Protein AF-A0A951PML4-F1 (afdb_monomer_lite)

Structure (mmCIF, N/CA/C/O backbone):
data_AF-A0A951PML4-F1
#
_entry.id   AF-A0A951PML4-F1
#
loop_
_atom_site.group_PDB
_atom_site.id
_atom_site.type_symbol
_atom_site.label_atom_id
_atom_site.label_alt_id
_atom_site.label_comp_id
_atom_site.label_asym_id
_atom_site.label_entity_id
_atom_site.label_seq_id
_atom_site.pdbx_PDB_ins_code
_atom_site.Cartn_x
_atom_site.Cartn_y
_atom_site.Cartn_z
_atom_site.occupancy
_atom_site.B_iso_or_equiv
_atom_site.auth_seq_id
_atom_site.auth_comp_id
_atom_site.auth_asym_id
_atom_site.auth_atom_id
_atom_site.pdbx_PDB_model_num
ATOM 1 N N . MET A 1 1 ? -19.606 -9.548 0.799 1.00 67.12 1 MET A N 1
ATOM 2 C CA . MET A 1 1 ? -18.397 -9.563 -0.048 1.00 67.12 1 MET A CA 1
ATOM 3 C C . MET A 1 1 ? -17.964 -8.119 -0.194 1.00 67.12 1 MET A C 1
ATOM 5 O O . MET A 1 1 ? -18.826 -7.298 -0.478 1.00 67.12 1 MET A O 1
ATOM 9 N N . ILE A 1 2 ? -16.714 -7.794 0.123 1.00 87.19 2 ILE A N 1
ATOM 10 C CA . ILE A 1 2 ? -16.204 -6.424 -0.006 1.00 87.19 2 ILE A CA 1
ATOM 11 C C . ILE A 1 2 ? -15.830 -6.217 -1.471 1.00 87.19 2 ILE A C 1
ATOM 13 O O . ILE A 1 2 ? -15.133 -7.053 -2.043 1.00 87.19 2 ILE A O 1
ATOM 17 N N . ASP A 1 3 ? -16.328 -5.149 -2.086 1.00 92.94 3 ASP A N 1
ATOM 18 C CA . ASP A 1 3 ? -15.983 -4.805 -3.462 1.00 92.94 3 ASP A CA 1
ATOM 19 C C . ASP A 1 3 ? -14.840 -3.781 -3.526 1.00 92.94 3 ASP A C 1
ATOM 21 O O . ASP A 1 3 ? -14.447 -3.167 -2.527 1.00 92.94 3 ASP A O 1
ATOM 25 N N . LYS A 1 4 ? -14.284 -3.616 -4.729 1.00 94.38 4 LYS A N 1
ATOM 26 C CA . LYS A 1 4 ? -13.191 -2.679 -4.995 1.00 94.38 4 LYS A CA 1
ATOM 27 C C . LYS A 1 4 ? -13.555 -1.242 -4.615 1.00 94.38 4 LYS A C 1
ATOM 29 O O . LYS A 1 4 ? -12.750 -0.569 -3.980 1.00 94.38 4 LYS A O 1
ATOM 34 N N . ALA A 1 5 ? -14.754 -0.783 -4.973 1.00 94.75 5 ALA A N 1
ATOM 35 C CA . ALA A 1 5 ? -15.177 0.597 -4.747 1.00 94.75 5 ALA A CA 1
ATOM 36 C C . ALA A 1 5 ? -15.280 0.918 -3.249 1.00 94.75 5 ALA A C 1
ATOM 38 O O . ALA A 1 5 ? -14.904 2.005 -2.813 1.00 94.75 5 ALA A O 1
ATOM 39 N N . HIS A 1 6 ? -15.738 -0.038 -2.441 1.00 94.62 6 HIS A N 1
ATOM 40 C CA . HIS A 1 6 ? -15.778 0.077 -0.990 1.00 94.62 6 HIS A CA 1
ATOM 41 C C . HIS A 1 6 ? -14.376 0.273 -0.402 1.00 94.62 6 HIS A C 1
ATOM 43 O O . HIS A 1 6 ? -14.166 1.206 0.375 1.00 94.62 6 HIS A O 1
ATOM 49 N N . LEU A 1 7 ? -13.408 -0.551 -0.820 1.00 95.88 7 LEU A N 1
ATOM 50 C CA . LEU A 1 7 ? -12.010 -0.407 -0.405 1.00 95.88 7 LEU A CA 1
ATOM 51 C C . LEU A 1 7 ? -11.427 0.932 -0.867 1.00 95.88 7 LEU A C 1
ATOM 53 O O . LEU A 1 7 ? -10.819 1.644 -0.074 1.00 95.88 7 LEU A O 1
ATOM 57 N N . GLU A 1 8 ? -11.631 1.320 -2.125 1.00 94.44 8 GLU A N 1
ATOM 58 C CA . GLU A 1 8 ? -11.107 2.583 -2.651 1.00 94.44 8 GLU A CA 1
ATOM 59 C C . GLU A 1 8 ? -11.660 3.791 -1.891 1.00 94.44 8 GLU A C 1
ATOM 61 O O . GLU A 1 8 ? -10.885 4.674 -1.517 1.00 94.44 8 GLU A O 1
ATOM 66 N N . ASN A 1 9 ? -12.961 3.812 -1.600 1.00 92.31 9 ASN A N 1
ATOM 67 C CA . ASN A 1 9 ? -13.592 4.890 -0.840 1.00 92.31 9 ASN A CA 1
ATOM 68 C C . ASN A 1 9 ? -13.018 5.015 0.577 1.00 92.31 9 ASN A C 1
ATOM 70 O O . ASN A 1 9 ? -12.814 6.127 1.062 1.00 92.31 9 ASN A O 1
ATOM 74 N N . GLN A 1 10 ? -12.724 3.890 1.234 1.00 91.12 10 GLN A N 1
ATOM 75 C CA . GLN A 1 10 ? -12.143 3.888 2.578 1.00 91.12 10 GLN A CA 1
ATOM 76 C C . GLN A 1 10 ? -10.657 4.265 2.589 1.00 91.12 10 GLN A C 1
ATOM 78 O O . GLN A 1 10 ? -10.198 4.930 3.516 1.00 91.12 10 GLN A O 1
ATOM 83 N N . LEU A 1 11 ? -9.890 3.827 1.589 1.00 92.75 11 LEU A N 1
ATOM 84 C CA . LEU A 1 11 ? -8.427 3.839 1.648 1.00 92.75 11 LEU A CA 1
ATOM 85 C C . LEU A 1 11 ? -7.779 4.989 0.873 1.00 92.75 11 LEU A C 1
ATOM 87 O O . LEU A 1 11 ? -6.727 5.483 1.279 1.00 92.75 11 LEU A O 1
ATOM 91 N N . THR A 1 12 ? -8.405 5.465 -0.205 1.00 89.31 12 THR A N 1
ATOM 92 C CA . THR A 1 12 ? -7.870 6.551 -1.048 1.00 89.31 12 THR A CA 1
ATOM 93 C C . THR A 1 12 ? -7.582 7.848 -0.286 1.00 89.31 12 THR A C 1
ATOM 95 O O . THR A 1 12 ? -6.554 8.468 -0.577 1.00 89.31 12 THR A O 1
ATOM 98 N N . PRO A 1 13 ? -8.374 8.259 0.728 1.00 88.25 13 PRO A N 1
ATOM 99 C CA . PRO A 1 13 ? -8.025 9.419 1.551 1.00 88.25 13 PRO A CA 1
ATOM 100 C C . PRO A 1 13 ? -6.648 9.295 2.226 1.00 88.25 13 PRO A C 1
ATOM 102 O O . PRO A 1 13 ? -5.981 10.300 2.472 1.00 88.25 13 PRO A O 1
ATOM 105 N N . TYR A 1 14 ? -6.185 8.064 2.460 1.00 86.69 14 TYR A N 1
ATOM 106 C CA . TYR A 1 14 ? -4.886 7.749 3.046 1.00 86.69 14 TYR A CA 1
ATOM 107 C C . TYR A 1 14 ? -3.814 7.412 2.003 1.00 86.69 14 TYR A C 1
ATOM 109 O O . TYR A 1 14 ? -2.670 7.193 2.373 1.00 86.69 14 TYR A O 1
ATOM 117 N N . ALA A 1 15 ? -4.102 7.408 0.700 1.00 83.12 15 ALA A N 1
ATOM 118 C CA . ALA A 1 15 ? -3.121 7.059 -0.338 1.00 83.12 15 ALA A CA 1
ATOM 119 C C . ALA A 1 15 ? -1.847 7.929 -0.300 1.00 83.12 15 ALA A C 1
ATOM 121 O O . ALA A 1 15 ? -0.758 7.484 -0.654 1.00 83.12 15 ALA A O 1
ATOM 122 N N . LYS A 1 16 ? -1.980 9.178 0.165 1.00 75.06 16 LYS A N 1
ATOM 123 C CA . LYS A 1 16 ? -0.903 10.181 0.235 1.00 75.06 16 LYS A CA 1
ATOM 124 C C . LYS A 1 16 ? -0.377 10.406 1.662 1.00 75.06 16 LYS A C 1
ATOM 126 O O . LYS A 1 16 ? 0.246 11.431 1.923 1.00 75.06 16 LYS A O 1
ATOM 131 N N . ALA A 1 17 ? -0.643 9.459 2.565 1.00 62.53 17 ALA A N 1
ATOM 132 C CA . ALA A 1 17 ? -0.501 9.510 4.028 1.00 62.53 17 ALA A CA 1
ATOM 133 C C . ALA A 1 17 ? 0.917 9.632 4.621 1.00 62.53 17 ALA A C 1
ATOM 135 O O . ALA A 1 17 ? 1.141 9.290 5.780 1.00 62.53 17 ALA A O 1
ATOM 136 N N . PRO A 1 18 ? 1.925 10.105 3.893 1.00 62.16 18 PRO A N 1
ATOM 137 C CA . PRO A 1 18 ? 2.876 10.934 4.639 1.00 62.16 18 PRO A CA 1
ATOM 138 C C . PRO A 1 18 ? 3.223 12.255 3.962 1.00 62.16 18 PRO A C 1
ATOM 140 O O . PRO A 1 18 ? 4.011 13.018 4.504 1.00 62.16 18 PRO A O 1
ATOM 143 N N . VAL A 1 19 ? 2.640 12.553 2.806 1.00 66.38 19 VAL A N 1
ATOM 144 C CA . VAL A 1 19 ? 2.927 13.756 2.013 1.00 66.38 19 VAL A CA 1
ATOM 145 C C . VAL A 1 19 ? 1.835 14.811 2.190 1.00 66.38 19 VAL A C 1
ATOM 147 O O . VAL A 1 19 ? 2.127 16.003 2.192 1.00 66.38 19 VAL A O 1
ATOM 150 N N . TYR A 1 20 ? 0.584 14.386 2.373 1.00 73.19 20 TYR A N 1
ATOM 151 C CA . TYR A 1 20 ? -0.569 15.273 2.495 1.00 73.19 20 TYR A CA 1
ATOM 152 C C . TYR A 1 20 ? -1.466 14.860 3.666 1.00 73.19 20 TYR A C 1
ATOM 154 O O . TYR A 1 20 ? -1.701 13.671 3.887 1.00 73.19 20 TYR A O 1
ATOM 162 N N . TYR A 1 21 ? -1.971 15.852 4.405 1.00 76.00 21 TYR A N 1
ATOM 163 C CA . TYR A 1 21 ? -2.812 15.667 5.590 1.00 76.00 21 TYR A CA 1
ATOM 164 C C . TYR A 1 21 ? -4.144 16.405 5.410 1.00 76.00 21 TYR A C 1
ATOM 166 O O . TYR A 1 21 ? -4.250 17.552 5.837 1.00 76.00 21 TYR A O 1
ATOM 174 N N . PRO A 1 22 ? -5.146 15.789 4.761 1.00 73.38 22 PRO A N 1
ATOM 175 C CA . PRO A 1 22 ? -6.493 16.340 4.747 1.00 73.38 22 PRO A CA 1
ATOM 176 C C . PRO A 1 22 ? -7.040 16.461 6.177 1.00 73.38 22 PRO A C 1
ATOM 178 O O . PRO A 1 22 ? -6.919 15.521 6.964 1.00 73.38 22 PRO A O 1
ATOM 181 N N . ASP A 1 23 ? -7.693 17.583 6.489 1.00 74.00 23 ASP A N 1
ATOM 182 C CA . ASP A 1 23 ? -8.323 17.820 7.801 1.00 74.00 23 ASP A CA 1
ATOM 183 C C . ASP A 1 23 ? -9.485 16.853 8.093 1.00 74.00 23 ASP A C 1
ATOM 185 O O . ASP A 1 23 ? -9.898 16.697 9.238 1.00 74.00 23 ASP A O 1
ATOM 189 N N . SER A 1 24 ? -10.002 16.180 7.061 1.00 78.38 24 SER A N 1
ATOM 190 C CA . SER A 1 24 ? -11.065 15.178 7.157 1.00 78.38 24 SER A CA 1
ATOM 191 C C . SER A 1 24 ? -10.593 13.795 7.623 1.00 78.38 24 SER A C 1
ATOM 193 O O . SER A 1 24 ? -11.429 12.916 7.830 1.00 78.38 24 SER A O 1
ATOM 195 N N . LEU A 1 25 ? -9.283 13.566 7.770 1.00 83.38 25 LEU A N 1
ATOM 196 C CA . LEU A 1 25 ? -8.760 12.289 8.256 1.00 83.38 25 LEU A CA 1
ATOM 197 C C . LEU A 1 25 ? -8.784 12.209 9.782 1.00 83.38 25 LEU A C 1
ATOM 199 O O . LEU A 1 25 ? -8.643 13.211 10.479 1.00 83.38 25 LEU A O 1
ATOM 203 N N . ASP A 1 26 ? -8.865 10.983 10.302 1.00 85.62 26 ASP A N 1
ATOM 204 C CA . ASP A 1 26 ? -8.773 10.735 11.741 1.00 85.62 26 ASP A CA 1
ATOM 205 C C . ASP A 1 26 ? -7.495 11.384 12.336 1.00 85.62 26 ASP A C 1
ATOM 207 O O . ASP A 1 26 ? -6.375 11.112 11.864 1.00 85.62 26 ASP A O 1
ATOM 211 N N . PRO A 1 27 ? -7.623 12.219 13.387 1.00 86.81 27 PRO A N 1
ATOM 212 C CA . PRO A 1 27 ? -6.497 12.896 14.024 1.00 86.81 27 PRO A CA 1
ATOM 213 C C . PRO A 1 27 ? -5.374 11.965 14.494 1.00 86.81 27 PRO A C 1
ATOM 215 O O . PRO A 1 27 ? -4.207 12.372 14.521 1.00 86.81 27 PRO A O 1
ATOM 218 N N . ILE A 1 28 ? -5.685 10.719 14.862 1.00 86.81 28 ILE A N 1
ATOM 219 C CA . ILE A 1 28 ? -4.691 9.729 15.294 1.00 86.81 28 ILE A CA 1
ATOM 220 C C . ILE A 1 28 ? -3.809 9.319 14.120 1.00 86.81 28 ILE A C 1
ATOM 222 O O . ILE A 1 28 ? -2.580 9.271 14.267 1.00 86.81 28 ILE A O 1
ATOM 226 N N . PHE A 1 29 ? -4.399 9.118 12.940 1.00 87.75 29 PHE A N 1
ATOM 227 C CA . PHE A 1 29 ? -3.633 8.890 11.721 1.00 87.75 29 PHE A CA 1
ATOM 228 C C . PHE A 1 29 ? -2.799 10.118 11.383 1.00 87.75 29 PHE A C 1
ATOM 230 O O . PHE A 1 29 ? -1.592 9.983 11.203 1.00 87.75 29 PHE A O 1
ATOM 237 N N . ILE A 1 30 ? -3.374 11.325 11.411 1.00 86.56 30 ILE A N 1
ATOM 238 C CA . ILE A 1 30 ? -2.624 12.566 11.140 1.00 86.56 30 ILE A CA 1
ATOM 239 C C . ILE A 1 30 ? -1.404 12.690 12.057 1.00 86.56 30 ILE A C 1
ATOM 241 O O . ILE A 1 30 ? -0.290 12.951 11.597 1.00 86.56 30 ILE A O 1
ATOM 245 N N . LYS A 1 31 ? -1.583 12.454 13.358 1.00 87.62 31 LYS A N 1
ATOM 246 C CA . LYS A 1 31 ? -0.500 12.496 14.344 1.00 87.62 31 LYS A CA 1
ATOM 247 C C . LYS A 1 31 ? 0.590 11.466 14.045 1.00 87.62 31 LYS A C 1
ATOM 249 O O . LYS A 1 31 ? 1.776 11.794 14.137 1.00 87.62 31 LYS A O 1
ATOM 254 N N . TYR A 1 32 ? 0.212 10.235 13.704 1.00 87.00 32 TYR A N 1
ATOM 255 C CA . TYR A 1 32 ? 1.163 9.181 13.358 1.00 87.00 32 TYR A CA 1
ATOM 256 C C . TYR A 1 32 ? 1.934 9.512 12.075 1.00 87.00 32 TYR A C 1
ATOM 258 O O . TYR A 1 32 ? 3.164 9.449 12.066 1.00 87.00 32 TYR A O 1
ATOM 266 N N . MET A 1 33 ? 1.236 9.940 11.026 1.00 85.31 33 MET A N 1
ATOM 267 C CA . MET A 1 33 ? 1.843 10.266 9.740 1.00 85.31 33 MET A CA 1
ATOM 268 C C . MET A 1 33 ? 2.813 11.452 9.859 1.00 85.31 33 MET A C 1
ATOM 270 O O . MET A 1 33 ? 3.953 11.356 9.410 1.00 85.31 33 MET A O 1
ATOM 274 N N . LYS A 1 34 ? 2.445 12.511 10.601 1.00 84.88 34 LYS A N 1
ATOM 275 C CA . LYS A 1 34 ? 3.357 13.623 10.935 1.00 84.88 34 LYS A CA 1
ATOM 276 C C . LYS A 1 34 ? 4.607 13.155 11.687 1.00 84.88 34 LYS A C 1
ATOM 278 O O . LYS A 1 34 ? 5.693 13.694 11.479 1.00 84.88 34 LYS A O 1
ATOM 283 N N . LYS A 1 35 ? 4.487 12.154 12.569 1.00 86.00 35 LYS A N 1
ATOM 284 C CA . LYS A 1 35 ? 5.646 11.567 13.262 1.00 86.00 35 LYS A CA 1
ATOM 285 C C . LYS A 1 35 ? 6.575 10.842 12.286 1.00 86.00 35 LYS A C 1
ATOM 287 O O . LYS A 1 35 ? 7.786 10.960 12.450 1.00 86.00 35 LYS A O 1
ATOM 2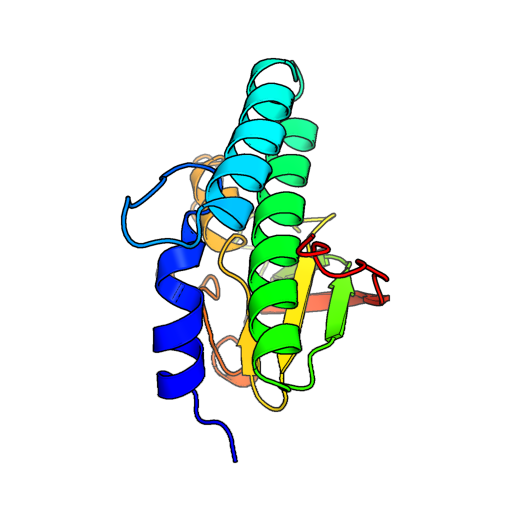92 N N . GLN A 1 36 ? 6.037 10.113 11.306 1.00 83.25 36 GLN A N 1
ATOM 293 C CA . GLN A 1 36 ? 6.854 9.458 10.279 1.00 83.25 36 GLN A CA 1
ATOM 294 C C . GLN A 1 36 ? 7.513 10.480 9.351 1.00 83.25 36 GLN A C 1
ATOM 296 O O . GLN A 1 36 ? 8.717 10.394 9.131 1.00 83.25 36 GLN A O 1
ATOM 301 N N . HIS A 1 37 ? 6.785 11.512 8.919 1.00 83.75 37 HIS A N 1
ATOM 302 C CA . HIS A 1 37 ? 7.333 12.610 8.115 1.00 83.75 37 HIS A CA 1
ATOM 303 C C . HIS A 1 37 ? 8.540 13.273 8.792 1.00 83.75 37 HIS A C 1
ATOM 305 O O . HIS A 1 37 ? 9.585 13.432 8.173 1.00 83.75 37 HIS A O 1
ATOM 311 N N . LYS A 1 38 ? 8.474 13.533 10.103 1.00 84.62 38 LYS A N 1
ATOM 312 C CA . LYS A 1 38 ? 9.626 14.056 10.859 1.00 84.62 38 LYS A CA 1
ATOM 313 C C . LYS A 1 38 ? 10.842 13.125 10.891 1.00 84.62 38 LYS A C 1
ATOM 315 O O . LYS A 1 38 ? 11.946 13.596 11.144 1.00 84.62 38 LYS A O 1
ATOM 320 N N . LYS A 1 39 ? 10.668 11.807 10.740 1.00 82.69 39 LYS A N 1
ATOM 321 C CA . LYS A 1 39 ? 11.807 10.880 10.604 1.00 82.69 39 LYS A CA 1
ATOM 322 C C . LYS A 1 39 ? 12.400 10.952 9.203 1.00 82.69 39 LYS A C 1
ATOM 324 O O . LYS A 1 39 ? 13.615 10.936 9.075 1.00 82.69 39 LYS A O 1
ATOM 329 N N . ILE A 1 40 ? 11.540 11.074 8.195 1.00 82.31 40 ILE A N 1
ATOM 330 C CA . ILE A 1 40 ? 11.924 11.228 6.791 1.00 82.31 40 ILE A CA 1
ATOM 331 C C . ILE A 1 40 ? 12.753 12.501 6.599 1.00 82.31 40 ILE A C 1
ATOM 333 O O . ILE A 1 40 ? 13.845 12.424 6.058 1.00 82.31 40 ILE A O 1
ATOM 337 N N . GLU A 1 41 ? 12.311 13.640 7.142 1.00 82.69 41 GLU A N 1
ATOM 338 C CA . GLU A 1 41 ? 13.063 14.912 7.107 1.00 82.69 41 GLU A CA 1
ATOM 339 C C . GLU A 1 41 ? 14.450 14.826 7.761 1.00 82.69 41 GLU A C 1
ATOM 341 O O . GLU A 1 41 ? 15.344 15.599 7.432 1.00 82.69 41 GLU A O 1
ATOM 346 N N . LYS A 1 42 ? 14.632 13.904 8.712 1.00 84.94 42 LYS A N 1
ATOM 347 C CA . LYS A 1 42 ? 15.907 13.683 9.408 1.00 84.94 42 LYS A CA 1
ATOM 348 C C . LYS A 1 42 ? 16.796 12.652 8.718 1.00 84.94 42 LYS A C 1
ATOM 350 O O . LYS A 1 42 ? 17.951 12.510 9.110 1.00 84.94 42 LYS A O 1
ATOM 355 N N . SER A 1 43 ? 16.264 11.905 7.756 1.00 82.06 43 SER A N 1
ATOM 356 C CA . SER A 1 43 ? 17.008 10.887 7.028 1.00 82.06 43 SER A CA 1
ATOM 357 C C . SER A 1 43 ? 17.790 11.535 5.889 1.00 82.06 43 SER A C 1
ATOM 359 O O . SER A 1 43 ? 17.220 12.192 5.021 1.00 82.06 43 SER A O 1
ATOM 361 N N . SER A 1 44 ? 19.105 11.328 5.872 1.00 83.12 44 SER A N 1
ATOM 362 C CA . SER A 1 44 ? 19.973 11.736 4.762 1.00 83.12 44 SER A CA 1
ATOM 363 C C . SER A 1 44 ? 19.986 10.724 3.612 1.00 83.12 44 SER A C 1
ATOM 365 O O . SER A 1 44 ? 20.516 11.024 2.545 1.00 83.12 44 SER A O 1
ATOM 367 N N . ASN A 1 45 ? 19.407 9.535 3.813 1.00 83.00 45 ASN A N 1
ATOM 368 C CA . ASN A 1 45 ? 19.353 8.469 2.824 1.00 83.00 45 ASN A CA 1
ATOM 369 C C . ASN A 1 45 ? 17.969 8.440 2.143 1.00 83.00 45 ASN A C 1
ATOM 371 O O . ASN A 1 45 ? 16.965 8.167 2.812 1.00 83.00 45 ASN A O 1
ATOM 375 N N . PRO A 1 46 ? 17.891 8.677 0.819 1.00 73.88 46 PRO A N 1
ATOM 376 C CA . PRO A 1 46 ? 16.637 8.622 0.069 1.00 73.88 46 PRO A CA 1
ATOM 377 C C . PRO A 1 46 ? 15.918 7.270 0.151 1.00 73.88 46 PRO A C 1
ATOM 379 O O . PRO A 1 46 ? 14.688 7.238 0.138 1.00 73.88 46 PRO A O 1
ATOM 382 N N . ILE A 1 47 ? 16.663 6.165 0.268 1.00 74.56 47 ILE A N 1
ATOM 383 C CA . ILE A 1 47 ? 16.092 4.818 0.395 1.00 74.56 47 ILE A CA 1
ATOM 384 C C . ILE A 1 47 ? 15.398 4.682 1.750 1.00 74.56 47 ILE A C 1
ATOM 386 O O . ILE A 1 47 ? 14.231 4.311 1.803 1.00 74.56 47 ILE A O 1
ATOM 390 N N . ASP A 1 48 ? 16.059 5.060 2.842 1.00 75.25 48 ASP A N 1
ATOM 391 C CA . ASP A 1 48 ? 15.463 4.978 4.181 1.00 75.25 48 ASP A CA 1
ATOM 392 C C . ASP A 1 48 ? 14.233 5.891 4.297 1.00 75.25 48 ASP A C 1
ATOM 394 O O . ASP A 1 48 ? 13.197 5.495 4.833 1.00 75.25 48 ASP A O 1
ATOM 398 N N . SER A 1 49 ? 14.305 7.093 3.716 1.00 79.88 49 SER A N 1
ATOM 399 C CA . SER A 1 49 ? 13.168 8.012 3.593 1.00 79.88 49 SER A CA 1
ATOM 400 C C . SER A 1 49 ? 11.986 7.368 2.872 1.00 79.88 49 SER A C 1
ATOM 402 O O . SER A 1 49 ? 10.846 7.462 3.329 1.00 79.88 49 SER A O 1
ATOM 404 N N . TRP A 1 50 ? 12.250 6.678 1.764 1.00 78.12 50 TRP A N 1
ATOM 405 C CA . TRP A 1 50 ? 11.238 5.945 1.017 1.00 78.12 50 TRP A CA 1
ATOM 406 C C . TRP A 1 50 ? 10.605 4.816 1.837 1.00 78.12 50 TRP A C 1
ATOM 408 O O . TRP A 1 50 ? 9.378 4.696 1.877 1.00 78.12 50 TRP A O 1
ATOM 418 N N . LEU A 1 51 ? 11.414 4.041 2.557 1.00 77.44 51 LEU A N 1
ATOM 419 C CA . LEU A 1 51 ? 10.919 2.955 3.398 1.00 77.44 51 LEU A CA 1
ATOM 420 C C . LEU A 1 51 ? 10.016 3.465 4.523 1.00 77.44 51 LEU A C 1
ATOM 422 O O . LEU A 1 51 ? 8.925 2.929 4.715 1.00 77.44 51 LEU A O 1
ATOM 426 N N . TYR A 1 52 ? 10.395 4.555 5.197 1.00 78.69 52 TYR A N 1
ATOM 427 C CA . TYR A 1 52 ? 9.540 5.181 6.210 1.00 78.69 52 TYR A CA 1
ATOM 428 C C . TYR A 1 52 ? 8.217 5.704 5.633 1.00 78.69 52 TYR A C 1
ATOM 430 O O . TYR A 1 52 ? 7.190 5.654 6.318 1.00 78.69 52 TYR A O 1
ATOM 438 N N . LEU A 1 53 ? 8.221 6.198 4.386 1.00 81.06 53 LEU A N 1
ATOM 439 C CA . LEU A 1 53 ? 7.001 6.624 3.694 1.00 81.06 53 LEU A CA 1
ATOM 440 C C . LEU A 1 53 ? 6.063 5.434 3.449 1.00 81.06 53 LEU A C 1
ATOM 442 O O . LEU A 1 53 ? 4.869 5.537 3.746 1.00 81.06 53 LEU A O 1
ATOM 446 N N . ILE A 1 54 ? 6.587 4.319 2.925 1.00 80.38 54 ILE A N 1
ATOM 447 C CA . ILE A 1 54 ? 5.771 3.130 2.645 1.00 80.38 54 ILE A CA 1
ATOM 448 C C . ILE A 1 54 ? 5.266 2.502 3.942 1.00 80.38 54 ILE A C 1
ATOM 450 O O . ILE A 1 54 ? 4.064 2.285 4.067 1.00 80.38 54 ILE A O 1
ATOM 454 N N . GLU A 1 55 ? 6.142 2.248 4.919 1.00 81.31 55 GLU A N 1
ATOM 455 C CA . GLU A 1 55 ? 5.756 1.634 6.196 1.00 81.31 55 GLU A CA 1
ATOM 456 C C . GLU A 1 55 ? 4.657 2.462 6.882 1.00 81.31 55 GLU A C 1
ATOM 458 O O . GLU A 1 55 ? 3.656 1.922 7.358 1.00 81.31 55 GLU A O 1
ATOM 463 N N . GLY A 1 56 ? 4.803 3.793 6.876 1.00 84.12 56 GLY A N 1
ATOM 464 C CA . GLY A 1 56 ? 3.812 4.706 7.432 1.00 84.12 56 GLY A CA 1
ATOM 465 C C . GLY A 1 56 ? 2.448 4.592 6.746 1.00 84.12 56 GLY A C 1
ATOM 466 O O . GLY A 1 56 ? 1.427 4.487 7.428 1.00 84.12 56 GLY A O 1
ATOM 467 N N . ASN A 1 57 ? 2.429 4.577 5.411 1.00 87.44 57 ASN A N 1
ATOM 468 C CA . ASN A 1 57 ? 1.208 4.437 4.620 1.00 87.44 57 ASN A CA 1
ATOM 469 C C . ASN A 1 57 ? 0.541 3.066 4.825 1.00 87.44 57 ASN A C 1
ATOM 471 O O . ASN A 1 57 ? -0.645 3.007 5.154 1.00 87.44 57 ASN A O 1
ATOM 475 N N . ILE A 1 58 ? 1.311 1.981 4.721 1.00 89.94 58 ILE A N 1
ATOM 476 C CA . ILE A 1 58 ? 0.837 0.603 4.896 1.00 89.94 58 ILE A CA 1
ATOM 477 C C . ILE A 1 58 ? 0.243 0.410 6.286 1.00 89.94 58 ILE A C 1
ATOM 479 O O . ILE A 1 58 ? -0.828 -0.176 6.420 1.00 89.94 58 ILE A O 1
ATOM 483 N N . ARG A 1 59 ? 0.873 0.952 7.333 1.00 89.19 59 ARG A N 1
ATOM 484 C CA . ARG A 1 59 ? 0.355 0.811 8.695 1.00 89.19 59 ARG A CA 1
ATOM 485 C C . ARG A 1 59 ? -0.962 1.549 8.914 1.00 89.19 59 ARG A C 1
ATOM 487 O O . ARG A 1 59 ? -1.823 1.036 9.631 1.00 89.19 59 ARG A O 1
ATOM 494 N N . VAL A 1 60 ? -1.132 2.732 8.324 1.00 91.00 60 VAL A N 1
ATOM 495 C CA . VAL A 1 60 ? -2.407 3.465 8.380 1.00 91.00 60 VAL A CA 1
ATOM 496 C C . VAL A 1 60 ? -3.492 2.672 7.657 1.00 91.00 60 VAL A C 1
ATOM 498 O O . VAL A 1 60 ? -4.515 2.374 8.267 1.00 91.00 60 VAL A O 1
ATOM 501 N N . ILE A 1 61 ? -3.236 2.246 6.417 1.00 92.94 61 ILE A N 1
ATOM 502 C CA . ILE A 1 61 ? -4.182 1.454 5.618 1.00 92.94 61 ILE A CA 1
ATOM 503 C C . ILE A 1 61 ? -4.567 0.165 6.348 1.00 92.94 61 ILE A C 1
ATOM 505 O O . ILE A 1 61 ? -5.749 -0.120 6.515 1.00 92.94 61 ILE A O 1
ATOM 509 N N . TYR A 1 62 ? -3.583 -0.586 6.848 1.00 93.50 62 TYR A N 1
ATOM 510 C CA . TYR A 1 62 ? -3.829 -1.816 7.594 1.00 93.50 62 TYR A CA 1
ATOM 511 C C . TYR A 1 62 ? -4.675 -1.568 8.847 1.00 93.50 62 TYR A C 1
ATOM 513 O O . TYR A 1 62 ? -5.585 -2.334 9.148 1.00 93.50 62 TYR A O 1
ATOM 521 N N . THR A 1 63 ? -4.430 -0.462 9.554 1.00 92.62 63 THR A N 1
ATOM 522 C CA . THR A 1 63 ? -5.234 -0.102 10.726 1.00 92.62 63 THR A CA 1
ATOM 523 C C . THR A 1 63 ? -6.689 0.182 10.350 1.00 92.62 63 THR A C 1
ATOM 525 O O . THR A 1 63 ? -7.583 -0.318 11.028 1.00 92.62 63 THR A O 1
ATOM 528 N N . VAL A 1 64 ? -6.936 0.924 9.264 1.00 92.50 64 VAL A N 1
ATOM 529 C CA . VAL A 1 64 ? -8.297 1.197 8.763 1.00 92.50 64 VAL A CA 1
ATOM 530 C C . VAL A 1 64 ? -9.022 -0.106 8.421 1.00 92.50 64 VAL A C 1
ATOM 532 O O . VAL A 1 64 ? -10.175 -0.283 8.811 1.00 92.50 64 VAL A O 1
ATOM 535 N N . LEU A 1 65 ? -8.346 -1.048 7.755 1.00 94.25 65 LEU A N 1
ATOM 536 C CA . LEU A 1 65 ? -8.914 -2.358 7.419 1.00 94.25 65 LEU A CA 1
ATOM 537 C C . LEU A 1 65 ? -9.297 -3.149 8.676 1.00 94.25 65 LEU A C 1
ATOM 539 O O . LEU A 1 65 ? -10.428 -3.620 8.785 1.00 94.25 65 LEU A O 1
ATOM 543 N N . VAL A 1 66 ? -8.397 -3.221 9.662 1.00 92.94 66 VAL A N 1
ATOM 544 C CA . VAL A 1 66 ? -8.656 -3.903 10.941 1.00 92.94 66 VAL A CA 1
ATOM 545 C C . VAL A 1 66 ? -9.841 -3.275 11.680 1.00 92.94 66 VAL A C 1
ATOM 547 O O . VAL A 1 66 ? -10.706 -4.001 12.163 1.00 92.94 66 VAL A O 1
ATOM 550 N N . GLN A 1 67 ? -9.930 -1.943 11.740 1.00 91.62 67 GLN A N 1
ATOM 551 C CA . GLN A 1 67 ? -11.049 -1.247 12.393 1.00 91.62 67 GLN A CA 1
ATOM 552 C C . GLN A 1 67 ? -12.404 -1.531 11.738 1.00 91.62 67 GLN A C 1
ATOM 554 O O . GLN A 1 67 ? -13.427 -1.521 12.419 1.00 91.62 67 GLN A O 1
ATOM 559 N N . ASN A 1 68 ? -12.413 -1.803 10.434 1.00 91.75 68 ASN A N 1
ATOM 560 C CA . ASN A 1 68 ? -13.617 -2.141 9.680 1.00 91.75 68 ASN A CA 1
ATOM 561 C C . ASN A 1 68 ? -13.865 -3.660 9.602 1.00 91.75 68 ASN A C 1
ATOM 563 O O . ASN A 1 68 ? -14.739 -4.095 8.858 1.00 91.75 68 ASN A O 1
ATOM 567 N N . ASN A 1 69 ? -13.130 -4.470 10.378 1.00 93.88 69 ASN A N 1
ATOM 568 C CA . ASN A 1 69 ? -13.202 -5.936 10.371 1.00 93.88 69 ASN A CA 1
ATOM 569 C C . ASN A 1 69 ? -12.955 -6.552 8.983 1.00 93.88 69 ASN A C 1
ATOM 571 O O . ASN A 1 69 ? -13.564 -7.560 8.624 1.00 93.88 69 ASN A O 1
ATOM 575 N N . ILE A 1 70 ? -12.066 -5.943 8.198 1.00 94.38 70 ILE A N 1
ATOM 576 C CA . ILE A 1 70 ? -11.687 -6.419 6.869 1.00 94.38 70 ILE A CA 1
ATOM 577 C C . ILE A 1 70 ? -10.429 -7.286 7.004 1.00 94.38 70 ILE A C 1
ATOM 579 O O . ILE A 1 70 ? -9.377 -6.760 7.380 1.00 94.38 70 ILE A O 1
ATOM 583 N N . PRO A 1 71 ? -10.499 -8.600 6.708 1.00 93.50 71 PRO A N 1
ATOM 584 C CA . PRO A 1 71 ? -9.327 -9.466 6.732 1.00 93.50 71 PRO A CA 1
ATOM 585 C C . PRO A 1 71 ? -8.293 -8.993 5.711 1.00 93.50 71 PRO A C 1
ATOM 587 O O . PRO A 1 71 ? -8.590 -8.865 4.525 1.00 93.50 71 PRO A O 1
ATOM 590 N N . ALA A 1 72 ? -7.080 -8.736 6.185 1.00 94.31 72 ALA A N 1
ATOM 591 C CA . ALA A 1 72 ? -6.006 -8.178 5.384 1.00 94.31 72 ALA A CA 1
ATOM 592 C C . ALA A 1 72 ? -4.670 -8.782 5.814 1.00 94.31 72 ALA A C 1
ATOM 594 O O . ALA A 1 72 ? -4.449 -9.026 7.001 1.00 94.31 72 ALA A O 1
ATOM 595 N N . ILE A 1 73 ? -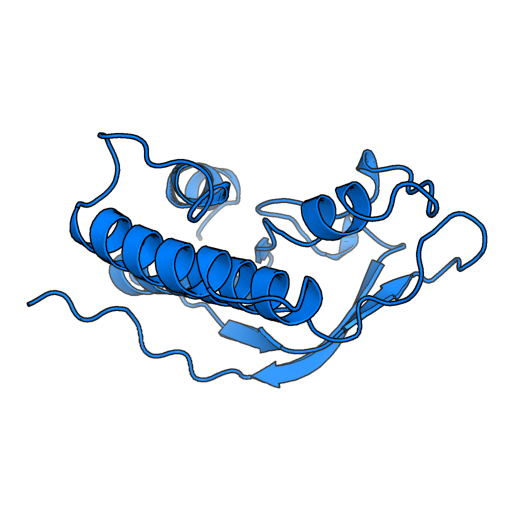3.768 -9.001 4.860 1.00 94.12 73 ILE A N 1
ATOM 596 C CA . ILE A 1 73 ? -2.426 -9.525 5.130 1.00 94.12 73 ILE A CA 1
ATOM 597 C C . ILE A 1 73 ? -1.407 -8.531 4.595 1.00 94.12 73 ILE A C 1
ATOM 599 O O . ILE A 1 73 ? -1.344 -8.297 3.388 1.00 94.12 73 ILE A O 1
ATOM 603 N N . VAL A 1 74 ? -0.588 -7.970 5.486 1.00 93.44 74 VAL A N 1
ATOM 604 C CA . VAL A 1 74 ? 0.563 -7.159 5.081 1.00 93.44 74 VAL A CA 1
ATOM 605 C C . VAL A 1 74 ? 1.670 -8.088 4.600 1.00 93.44 74 VAL A C 1
ATOM 607 O O . VAL A 1 74 ? 2.096 -9.004 5.308 1.00 93.44 74 VAL A O 1
ATOM 610 N N . LYS A 1 75 ? 2.156 -7.840 3.391 1.00 91.69 75 LYS A N 1
ATOM 611 C CA . LYS A 1 75 ? 3.238 -8.593 2.771 1.00 91.69 75 LYS A CA 1
ATOM 612 C C . LYS A 1 75 ? 4.431 -7.691 2.511 1.00 91.69 75 LYS A C 1
ATOM 614 O O . LYS A 1 75 ? 4.281 -6.501 2.246 1.00 91.69 75 LYS A O 1
ATOM 619 N N . HIS A 1 76 ? 5.604 -8.297 2.588 1.00 88.31 76 HIS A N 1
ATOM 620 C CA . HIS A 1 76 ? 6.891 -7.691 2.300 1.00 88.31 76 HIS A CA 1
ATOM 621 C C . HIS A 1 76 ? 7.618 -8.526 1.244 1.00 88.31 76 HIS A C 1
ATOM 623 O O . HIS A 1 76 ? 7.571 -9.763 1.274 1.00 88.31 76 HIS A O 1
ATOM 629 N N . GLY A 1 77 ? 8.309 -7.855 0.329 1.00 88.50 77 GLY A N 1
ATOM 630 C CA . GLY A 1 77 ? 9.166 -8.499 -0.655 1.00 88.50 77 GLY A CA 1
ATOM 631 C C . GLY A 1 77 ? 9.609 -7.534 -1.741 1.00 88.50 77 GLY A C 1
ATOM 632 O O . GLY A 1 77 ? 9.889 -6.371 -1.457 1.00 88.50 77 GLY A O 1
ATOM 633 N N . SER A 1 78 ? 9.637 -8.001 -2.987 1.00 85.62 78 SER A N 1
ATOM 634 C CA . SER A 1 78 ? 10.103 -7.208 -4.126 1.00 85.62 78 SER A CA 1
ATOM 635 C C . SER A 1 78 ? 9.084 -7.104 -5.258 1.00 85.62 78 SER A C 1
ATOM 637 O O . SER A 1 78 ? 8.261 -7.996 -5.477 1.00 85.62 78 SER A O 1
ATOM 639 N N . LEU A 1 79 ? 9.158 -5.992 -5.990 1.00 81.88 79 LEU A N 1
ATOM 640 C CA . LEU A 1 79 ? 8.426 -5.766 -7.231 1.00 81.88 79 LEU A CA 1
ATOM 641 C C . LEU A 1 79 ? 9.379 -5.990 -8.407 1.00 81.88 79 LEU A C 1
ATOM 643 O O . LEU A 1 79 ? 10.355 -5.251 -8.564 1.00 81.88 79 LEU A O 1
ATOM 647 N N . ASP A 1 80 ? 9.109 -7.007 -9.218 1.00 81.12 80 ASP A N 1
ATOM 648 C CA . ASP A 1 80 ? 9.904 -7.345 -10.396 1.00 81.12 80 ASP A CA 1
ATOM 649 C C . ASP A 1 80 ? 9.088 -7.210 -11.683 1.00 81.12 80 ASP A C 1
ATOM 651 O O . ASP A 1 80 ? 7.870 -7.390 -11.683 1.00 81.12 80 ASP A O 1
ATOM 655 N N . TRP A 1 81 ? 9.771 -6.931 -12.789 1.00 78.88 81 TRP A N 1
ATOM 656 C CA . TRP A 1 81 ? 9.156 -6.751 -14.100 1.00 78.88 81 TRP A CA 1
ATOM 657 C C . TRP A 1 81 ? 9.494 -7.929 -15.001 1.00 78.88 81 TRP A C 1
ATOM 659 O O . TRP A 1 81 ? 10.656 -8.308 -15.154 1.00 78.88 81 TRP A O 1
ATOM 669 N N . SER A 1 82 ? 8.469 -8.508 -15.622 1.00 70.62 82 SER A N 1
ATOM 670 C CA . SER A 1 82 ? 8.641 -9.629 -16.557 1.00 70.62 82 SER A CA 1
ATOM 671 C C . SER A 1 82 ? 9.408 -9.228 -17.824 1.00 70.62 82 SER A C 1
ATOM 673 O O . SER A 1 82 ? 10.175 -10.031 -18.352 1.00 70.62 82 SER A O 1
ATOM 675 N N . ASN A 1 83 ? 9.263 -7.977 -18.277 1.00 66.94 83 ASN A N 1
ATOM 676 C CA . ASN A 1 83 ? 10.008 -7.417 -19.400 1.00 66.94 83 ASN A CA 1
ATOM 677 C C . ASN A 1 83 ? 10.952 -6.308 -18.914 1.00 66.94 83 ASN A C 1
ATOM 679 O O . ASN A 1 83 ? 10.532 -5.180 -18.678 1.00 66.94 83 ASN A O 1
ATOM 683 N N . LYS A 1 84 ? 12.240 -6.630 -18.768 1.00 61.12 84 LYS A N 1
ATOM 684 C CA . LYS A 1 84 ? 13.269 -5.716 -18.240 1.00 61.12 84 LYS A CA 1
ATOM 685 C C . LYS A 1 84 ? 13.704 -4.611 -19.216 1.00 61.12 84 LYS A C 1
ATOM 687 O O . LYS A 1 84 ? 14.566 -3.821 -18.856 1.00 61.12 84 LYS A O 1
ATOM 692 N N . GLY A 1 85 ? 13.180 -4.593 -20.447 1.00 60.56 85 GLY A N 1
ATOM 693 C CA . GLY A 1 85 ? 13.607 -3.654 -21.492 1.00 60.56 85 GLY A CA 1
ATOM 694 C C . GLY A 1 85 ? 13.200 -2.207 -21.205 1.00 60.56 85 GLY A C 1
ATOM 695 O O . GLY A 1 85 ? 14.060 -1.345 -21.059 1.00 60.56 85 GLY A O 1
ATOM 696 N N . ASP A 1 86 ? 11.895 -1.962 -21.080 1.00 57.94 86 ASP A N 1
ATOM 697 C CA . ASP A 1 86 ? 11.331 -0.611 -20.907 1.00 57.94 86 ASP A CA 1
ATOM 698 C C . ASP A 1 86 ? 11.012 -0.270 -19.444 1.00 57.94 86 ASP A C 1
ATOM 700 O O . ASP A 1 86 ? 10.567 0.836 -19.135 1.00 57.94 86 ASP A O 1
ATOM 704 N N . PHE A 1 87 ? 11.226 -1.218 -18.527 1.00 61.72 87 PHE A N 1
ATOM 705 C CA . PHE A 1 87 ? 10.853 -1.071 -17.128 1.00 61.72 87 PHE A CA 1
ATOM 706 C C . PHE A 1 87 ? 12.061 -0.893 -16.201 1.00 61.72 87 PHE A C 1
ATOM 708 O O . PHE A 1 87 ? 13.119 -1.483 -16.425 1.00 61.72 87 PHE A O 1
ATOM 715 N N . PRO A 1 88 ? 11.910 -0.077 -15.143 1.00 61.81 88 PRO A N 1
ATOM 716 C CA . PRO A 1 88 ? 12.936 0.156 -14.134 1.00 61.81 88 PRO A CA 1
ATOM 717 C C . PRO A 1 88 ? 13.465 -1.128 -13.477 1.00 61.81 88 PRO A C 1
ATOM 719 O O . PRO A 1 88 ? 12.784 -2.158 -13.461 1.00 61.81 88 PRO A O 1
ATOM 722 N N . PRO A 1 89 ? 14.647 -1.047 -12.835 1.00 64.62 89 PRO A N 1
ATOM 723 C CA . PRO A 1 89 ? 15.170 -2.140 -12.029 1.00 64.62 89 PRO A CA 1
ATOM 724 C C . PRO A 1 89 ? 14.184 -2.545 -10.925 1.00 64.62 89 PRO A C 1
ATOM 726 O O . PRO A 1 89 ? 13.411 -1.729 -10.411 1.00 64.62 89 PRO A O 1
ATOM 729 N N . THR A 1 90 ? 14.246 -3.827 -10.561 1.00 70.00 90 THR A N 1
ATOM 730 C CA . THR A 1 90 ? 13.483 -4.446 -9.475 1.00 70.00 90 THR A CA 1
ATOM 731 C C . THR A 1 90 ? 13.484 -3.553 -8.231 1.00 70.00 90 THR A C 1
ATOM 733 O O . THR A 1 90 ? 14.544 -3.143 -7.753 1.00 70.00 90 THR A O 1
ATOM 736 N N . LEU A 1 91 ? 12.301 -3.270 -7.683 1.00 73.94 91 LEU A N 1
ATOM 737 C CA . LEU A 1 91 ? 12.193 -2.649 -6.367 1.00 73.94 91 LEU A CA 1
ATOM 738 C C . LEU A 1 91 ? 12.400 -3.756 -5.334 1.00 73.94 91 LEU A C 1
ATOM 740 O O . LEU A 1 91 ? 11.527 -4.595 -5.136 1.00 73.94 91 LEU A O 1
ATOM 744 N N . THR A 1 92 ? 13.586 -3.795 -4.733 1.00 69.19 92 THR A N 1
ATOM 745 C CA . THR A 1 92 ? 14.038 -4.910 -3.889 1.00 69.19 92 THR A CA 1
ATOM 746 C C . THR A 1 92 ? 13.393 -4.952 -2.510 1.00 69.19 92 THR A C 1
ATOM 748 O O . THR A 1 92 ? 13.407 -6.008 -1.892 1.00 69.19 92 THR A O 1
ATOM 751 N N . LEU A 1 93 ? 12.833 -3.838 -2.031 1.00 78.56 93 LEU A N 1
ATOM 752 C CA . LEU A 1 93 ? 12.184 -3.772 -0.727 1.00 78.56 93 LEU A CA 1
ATOM 753 C C . LEU A 1 93 ? 10.894 -2.959 -0.825 1.00 78.56 93 LEU A C 1
ATOM 755 O O . LEU A 1 93 ? 10.920 -1.747 -1.049 1.00 78.56 93 LEU A O 1
ATOM 759 N N . HIS A 1 94 ? 9.767 -3.654 -0.704 1.00 85.56 94 HIS A N 1
ATOM 760 C CA . HIS A 1 94 ? 8.433 -3.097 -0.874 1.00 85.56 94 HIS A CA 1
ATOM 761 C C . HIS A 1 94 ? 7.413 -3.793 0.022 1.00 85.56 94 HIS A C 1
ATOM 763 O O . HIS A 1 94 ? 7.540 -4.980 0.332 1.00 85.56 94 HIS A O 1
ATOM 769 N N . TRP A 1 95 ? 6.367 -3.057 0.384 1.00 88.25 95 TRP A N 1
ATOM 770 C CA . TRP A 1 95 ? 5.234 -3.580 1.139 1.00 88.25 95 TRP A CA 1
ATOM 771 C C . TRP A 1 95 ? 3.934 -3.367 0.374 1.00 88.25 95 TRP A C 1
ATOM 773 O O . TRP A 1 95 ? 3.735 -2.339 -0.269 1.00 88.25 95 TRP A O 1
ATOM 783 N N . TRP A 1 96 ? 3.026 -4.326 0.504 1.00 91.94 96 TRP A N 1
ATOM 784 C CA . TRP A 1 96 ? 1.659 -4.242 0.000 1.00 91.94 96 TRP A CA 1
ATOM 785 C C . TRP A 1 96 ? 0.712 -4.964 0.955 1.00 91.94 96 TRP A C 1
ATOM 787 O O . TRP A 1 96 ? 1.143 -5.656 1.881 1.00 91.94 96 TRP A O 1
ATOM 797 N N . ILE A 1 97 ? -0.589 -4.800 0.740 1.00 94.44 97 ILE A N 1
ATOM 798 C CA . ILE A 1 97 ? -1.617 -5.487 1.523 1.00 94.44 97 ILE A CA 1
ATOM 799 C C . ILE A 1 97 ? -2.476 -6.315 0.577 1.00 94.44 97 ILE A C 1
ATOM 801 O O . ILE A 1 97 ? -2.942 -5.801 -0.435 1.00 94.44 97 ILE A O 1
ATOM 805 N N . ASP A 1 98 ? -2.698 -7.584 0.906 1.00 95.00 98 ASP A N 1
ATOM 806 C CA . ASP A 1 98 ? -3.655 -8.435 0.197 1.00 95.00 98 ASP A CA 1
ATOM 807 C C . ASP A 1 98 ? -4.978 -8.496 0.989 1.00 95.00 98 ASP A C 1
ATOM 809 O O . ASP A 1 98 ? -4.977 -8.761 2.195 1.00 95.00 98 ASP A O 1
ATOM 813 N N . VAL A 1 99 ? -6.094 -8.253 0.295 1.00 95.31 99 VAL A N 1
ATOM 814 C CA . VAL A 1 99 ? -7.490 -8.385 0.749 1.00 95.31 99 VAL A CA 1
ATOM 815 C C . VAL A 1 99 ? -8.239 -9.125 -0.355 1.00 95.31 99 VAL A C 1
ATOM 817 O O . VAL A 1 99 ? -8.592 -8.508 -1.349 1.00 95.31 99 VAL A O 1
ATOM 820 N N . ASP A 1 100 ? -8.452 -10.433 -0.218 1.00 92.25 100 ASP A N 1
ATOM 821 C CA . ASP A 1 100 ? -8.926 -11.309 -1.306 1.00 92.25 100 ASP A CA 1
ATOM 822 C C . ASP A 1 100 ? -10.167 -10.759 -2.054 1.00 92.25 100 ASP A C 1
ATOM 824 O O . ASP A 1 100 ? -11.169 -10.442 -1.400 1.00 92.25 100 ASP A O 1
ATOM 828 N N . PRO A 1 101 ? -10.146 -10.622 -3.401 1.00 93.69 101 PRO A N 1
ATOM 829 C CA . PRO A 1 101 ? -9.072 -10.938 -4.369 1.00 93.69 101 PRO A CA 1
ATOM 830 C C . PRO A 1 101 ? -8.126 -9.770 -4.702 1.00 93.69 101 PRO A C 1
ATOM 832 O O . PRO A 1 101 ? -7.322 -9.841 -5.635 1.00 93.69 101 PRO A O 1
ATOM 835 N N . TYR A 1 102 ? -8.250 -8.662 -3.988 1.00 95.88 102 TYR A N 1
ATOM 836 C CA . TYR A 1 102 ? -7.554 -7.416 -4.251 1.00 95.88 102 TYR A CA 1
ATOM 837 C C . TYR A 1 102 ? -6.174 -7.348 -3.598 1.00 95.88 102 TYR A C 1
ATOM 839 O O . TYR A 1 102 ? -5.904 -7.885 -2.522 1.00 95.88 102 TYR A O 1
ATOM 847 N N . ARG A 1 103 ? -5.307 -6.577 -4.244 1.00 95.00 103 ARG A N 1
ATOM 848 C CA . ARG A 1 103 ? -4.064 -6.056 -3.695 1.00 95.00 103 ARG A CA 1
ATOM 849 C C . ARG A 1 103 ? -4.172 -4.547 -3.549 1.00 95.00 103 ARG A C 1
ATOM 851 O O . ARG A 1 103 ? -4.779 -3.875 -4.380 1.00 95.00 103 ARG A O 1
ATOM 858 N N . ILE A 1 104 ? -3.566 -4.036 -2.487 1.00 94.50 104 ILE A N 1
ATOM 859 C CA . ILE A 1 104 ? -3.500 -2.619 -2.161 1.00 94.50 104 ILE A CA 1
ATOM 860 C C . ILE A 1 104 ? -2.035 -2.189 -2.175 1.00 94.50 104 ILE A C 1
ATOM 862 O O . ILE A 1 104 ? -1.230 -2.667 -1.371 1.00 94.50 104 ILE A O 1
ATOM 866 N N . ASP A 1 105 ? -1.706 -1.270 -3.077 1.00 91.38 105 ASP A N 1
ATOM 867 C CA . ASP A 1 105 ? -0.378 -0.672 -3.206 1.00 91.38 105 ASP A CA 1
ATOM 868 C C . ASP A 1 105 ? -0.500 0.763 -3.728 1.00 91.38 105 ASP A C 1
ATOM 870 O O . ASP A 1 105 ? -0.724 0.996 -4.911 1.00 91.38 105 ASP A O 1
ATOM 874 N N . TYR A 1 106 ? -0.358 1.750 -2.845 1.00 86.62 106 TYR A N 1
ATOM 875 C CA . TYR A 1 106 ? -0.409 3.169 -3.214 1.00 86.62 106 TYR A CA 1
ATOM 876 C C . TYR A 1 106 ? 0.977 3.781 -3.444 1.00 86.62 106 TYR A C 1
ATOM 878 O O . TYR A 1 106 ? 1.074 4.991 -3.620 1.00 86.62 106 TYR A O 1
ATOM 886 N N . ARG A 1 107 ? 2.065 3.000 -3.394 1.00 79.75 107 ARG A N 1
ATOM 887 C CA . ARG A 1 107 ? 3.429 3.556 -3.366 1.00 79.75 107 ARG A CA 1
ATOM 888 C C . ARG A 1 107 ? 4.348 2.991 -4.443 1.00 79.75 107 ARG A C 1
ATOM 890 O O . ARG A 1 107 ? 5.294 3.676 -4.812 1.00 79.75 107 ARG A O 1
ATOM 897 N N . GLY A 1 108 ? 4.054 1.832 -5.031 1.00 72.94 108 GLY A N 1
ATOM 898 C CA . GLY A 1 108 ? 4.859 1.273 -6.125 1.00 72.94 108 GLY A CA 1
ATOM 899 C C . GLY A 1 108 ? 5.089 2.269 -7.273 1.00 72.94 108 GLY A C 1
ATOM 900 O O . GLY A 1 108 ? 6.213 2.441 -7.738 1.00 72.94 108 GLY A O 1
ATOM 901 N N . ARG A 1 109 ? 4.048 3.015 -7.667 1.00 77.31 109 ARG A N 1
ATOM 902 C CA . ARG A 1 109 ? 4.121 4.057 -8.710 1.00 77.31 109 ARG A CA 1
ATOM 903 C C . ARG A 1 109 ? 4.997 5.257 -8.340 1.00 77.31 109 ARG A C 1
ATOM 905 O O . ARG A 1 109 ? 5.724 5.778 -9.188 1.00 77.31 109 ARG A O 1
ATOM 912 N N . ASP A 1 110 ? 4.940 5.690 -7.085 1.00 75.19 110 ASP A N 1
ATOM 913 C CA . ASP A 1 110 ? 5.662 6.878 -6.629 1.00 75.19 110 ASP A CA 1
ATOM 914 C C . ASP A 1 110 ? 7.179 6.626 -6.631 1.00 75.19 110 ASP A C 1
ATOM 916 O O . ASP A 1 110 ? 7.932 7.513 -7.024 1.00 75.19 110 ASP A O 1
ATOM 920 N N . TRP A 1 111 ? 7.636 5.410 -6.293 1.00 73.81 111 TRP A N 1
ATOM 921 C CA . TRP A 1 111 ? 9.057 5.031 -6.368 1.00 73.81 111 TRP A CA 1
ATOM 922 C C . TRP A 1 111 ? 9.656 5.299 -7.749 1.00 73.81 111 TRP A C 1
ATOM 924 O O . TRP A 1 111 ? 10.704 5.931 -7.875 1.00 73.81 111 TRP A O 1
ATOM 934 N N . TYR A 1 112 ? 8.964 4.861 -8.800 1.00 71.06 112 TYR A N 1
ATOM 935 C CA . TYR A 1 112 ? 9.461 5.021 -10.161 1.00 71.06 112 TYR A CA 1
ATOM 936 C C . TYR A 1 112 ? 9.374 6.463 -10.668 1.00 71.06 112 TYR A C 1
ATOM 938 O O . TYR A 1 112 ? 10.130 6.840 -11.557 1.00 71.06 112 TYR A O 1
ATOM 946 N N . SER A 1 113 ? 8.537 7.296 -10.046 1.00 67.38 113 SER A N 1
ATOM 947 C CA . SER A 1 113 ? 8.513 8.741 -10.304 1.00 67.38 113 SER A CA 1
ATOM 948 C C . SER A 1 113 ? 9.762 9.453 -9.760 1.00 67.38 113 SER A C 1
ATOM 950 O O . SER A 1 113 ? 10.184 10.459 -10.325 1.00 67.38 113 SER A O 1
ATOM 952 N N . PHE A 1 114 ? 10.388 8.930 -8.696 1.00 63.66 114 PHE A N 1
ATOM 953 C CA . PHE A 1 114 ? 11.635 9.476 -8.138 1.00 63.66 114 PHE A CA 1
ATOM 954 C C . PHE A 1 114 ? 12.890 9.095 -8.932 1.00 63.66 114 PHE A C 1
ATOM 956 O O . PHE A 1 114 ? 13.935 9.715 -8.740 1.00 63.66 114 PHE A O 1
ATOM 963 N N . ASN A 1 115 ? 12.805 8.106 -9.828 1.00 62.34 115 ASN A N 1
ATOM 964 C CA . ASN A 1 115 ? 13.927 7.658 -10.651 1.00 62.34 115 ASN A CA 1
ATOM 965 C C . ASN A 1 115 ? 13.630 7.847 -12.155 1.00 62.34 115 ASN A C 1
ATOM 967 O O . ASN A 1 115 ? 13.442 6.864 -12.872 1.00 62.34 115 ASN A O 1
ATOM 971 N N . PRO A 1 116 ? 13.606 9.102 -12.651 1.00 55.06 116 PRO A N 1
ATOM 972 C CA . PRO A 1 116 ? 13.193 9.447 -14.018 1.00 55.06 116 PRO A CA 1
ATOM 973 C C . PRO A 1 116 ? 14.137 8.929 -15.114 1.00 55.06 116 PRO A C 1
ATOM 975 O O . PRO A 1 116 ? 13.778 8.919 -16.290 1.00 55.06 116 PRO A O 1
ATOM 978 N N . SER A 1 117 ? 15.350 8.499 -14.747 1.00 57.84 117 SER A N 1
ATOM 979 C CA . SER A 1 117 ? 16.282 7.803 -15.645 1.00 57.84 117 SER A CA 1
ATOM 980 C C . SER A 1 117 ? 15.755 6.433 -16.075 1.00 57.84 117 SER A C 1
ATOM 982 O O . SER A 1 117 ? 16.180 5.894 -17.092 1.00 57.84 117 SER A O 1
ATOM 984 N N . SER A 1 118 ? 14.807 5.894 -15.313 1.00 54.47 118 SER A N 1
ATOM 985 C CA . SER A 1 118 ? 13.968 4.780 -15.713 1.00 54.47 118 SER A CA 1
ATOM 986 C C . SER A 1 118 ? 12.678 5.382 -16.256 1.00 54.47 118 SER A C 1
ATOM 988 O O . SER A 1 118 ? 12.012 6.111 -15.531 1.00 54.47 118 SER A O 1
ATOM 990 N N . LYS A 1 119 ? 12.327 5.144 -17.520 1.00 57.81 119 LYS A N 1
ATOM 991 C CA . LYS A 1 119 ? 11.066 5.631 -18.101 1.00 57.81 119 LYS A CA 1
ATOM 992 C C . LYS A 1 119 ? 10.003 4.531 -18.015 1.00 57.81 119 LYS A C 1
ATOM 994 O O . LYS A 1 119 ? 9.765 3.883 -19.028 1.00 57.81 119 LYS A O 1
ATOM 999 N N . PRO A 1 120 ? 9.367 4.273 -16.858 1.00 61.66 120 PRO A N 1
ATOM 1000 C CA . PRO A 1 120 ? 8.226 3.376 -16.857 1.00 61.66 120 PRO A CA 1
ATOM 1001 C C . PRO A 1 120 ? 7.116 3.991 -17.714 1.00 61.66 120 PRO A C 1
ATOM 1003 O O . PRO A 1 120 ? 6.897 5.205 -17.699 1.00 61.66 120 PRO A O 1
ATOM 1006 N N . ILE A 1 121 ? 6.342 3.145 -18.383 1.00 69.06 121 ILE A N 1
ATOM 1007 C CA . ILE A 1 121 ? 4.969 3.504 -18.733 1.00 69.06 121 ILE A CA 1
ATOM 1008 C C . ILE A 1 121 ? 4.217 3.487 -17.397 1.00 69.06 121 ILE A C 1
ATOM 1010 O O . ILE A 1 121 ? 3.860 2.422 -16.895 1.00 69.06 121 ILE A O 1
ATOM 1014 N N . ILE A 1 122 ? 4.114 4.646 -16.740 1.00 68.75 122 ILE A N 1
ATOM 1015 C CA . ILE A 1 122 ? 3.659 4.784 -15.345 1.00 68.75 122 ILE A CA 1
ATOM 1016 C C . ILE A 1 122 ? 2.251 4.209 -15.124 1.00 68.75 122 ILE A C 1
ATOM 1018 O O . ILE A 1 122 ? 1.917 3.744 -14.032 1.00 68.75 122 ILE A O 1
ATOM 1022 N N . GLU A 1 123 ? 1.449 4.176 -16.185 1.00 71.88 123 GLU A N 1
ATOM 1023 C CA . GLU A 1 123 ? 0.120 3.578 -16.255 1.00 71.88 123 GLU A CA 1
ATOM 1024 C C . GLU A 1 123 ? 0.146 2.057 -16.055 1.00 71.88 123 GLU A C 1
ATOM 1026 O O . GLU A 1 123 ? -0.829 1.492 -15.567 1.00 71.88 123 GLU A O 1
ATOM 1031 N N . GLN A 1 124 ? 1.264 1.400 -16.379 1.00 76.50 124 GLN A N 1
ATOM 1032 C CA . GLN A 1 124 ? 1.460 -0.042 -16.201 1.00 76.50 124 GLN A CA 1
ATOM 1033 C C . GLN A 1 124 ? 1.961 -0.406 -14.799 1.00 76.50 124 GLN A C 1
ATOM 1035 O O . GLN A 1 124 ? 2.025 -1.586 -14.462 1.00 76.50 124 GLN A O 1
ATOM 1040 N N . VAL A 1 125 ? 2.295 0.586 -13.962 1.00 78.69 125 VAL A N 1
ATOM 1041 C CA . VAL A 1 125 ? 2.591 0.348 -12.547 1.00 78.69 125 VAL A CA 1
ATOM 1042 C C . VAL A 1 125 ? 1.269 0.244 -11.778 1.00 78.69 125 VAL A C 1
ATOM 1044 O O . VAL A 1 125 ? 0.496 1.218 -11.799 1.00 78.69 125 VAL A O 1
ATOM 1047 N N . PRO A 1 126 ? 1.007 -0.879 -11.079 1.00 85.62 126 PRO A N 1
ATOM 1048 C CA . PRO A 1 126 ? -0.168 -1.017 -10.232 1.00 85.62 126 PRO A CA 1
ATOM 1049 C C . PRO A 1 126 ? -0.231 0.110 -9.202 1.00 85.62 126 PRO A C 1
ATOM 1051 O O . PRO A 1 126 ? 0.790 0.533 -8.653 1.00 85.62 126 PRO A O 1
ATOM 1054 N N . TYR A 1 127 ? -1.435 0.622 -8.963 1.00 88.50 127 TYR A N 1
ATOM 1055 C CA . TYR A 1 127 ? -1.662 1.681 -7.989 1.00 88.50 127 TYR A CA 1
ATOM 1056 C C . TYR A 1 127 ? -3.061 1.583 -7.389 1.00 88.50 127 TYR A C 1
ATOM 1058 O O . TYR A 1 127 ? -4.046 1.422 -8.109 1.00 88.50 127 TYR A O 1
ATOM 1066 N N . GLY A 1 128 ? -3.145 1.750 -6.075 1.00 92.38 128 GLY A N 1
ATOM 1067 C CA . GLY A 1 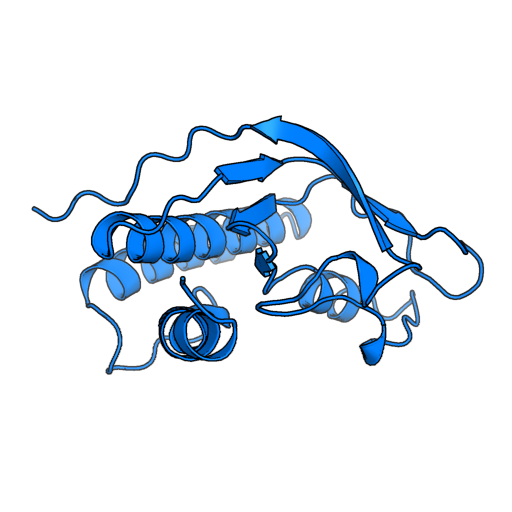128 ? -4.387 1.723 -5.320 1.00 92.38 128 GLY A CA 1
ATOM 1068 C C . GLY A 1 128 ? -4.879 0.311 -5.057 1.00 92.38 128 GLY A C 1
ATOM 1069 O O . GLY A 1 128 ? -4.088 -0.541 -4.658 1.00 92.38 128 GLY A O 1
ATOM 1070 N N . VAL A 1 129 ? -6.181 0.088 -5.238 1.00 95.44 129 VAL A N 1
ATOM 1071 C CA . VAL A 1 129 ? -6.837 -1.213 -5.063 1.00 95.44 129 VAL A CA 1
ATOM 1072 C C . VAL A 1 129 ? -7.008 -1.858 -6.437 1.00 95.44 129 VAL A C 1
ATOM 1074 O O . VAL A 1 129 ? -7.648 -1.298 -7.330 1.00 95.44 129 VAL A O 1
ATOM 1077 N N . PHE A 1 130 ? -6.455 -3.046 -6.639 1.00 94.00 130 PHE A N 1
ATOM 1078 C CA . PHE A 1 130 ? -6.493 -3.706 -7.944 1.00 94.00 130 PHE A CA 1
ATOM 1079 C C . PHE A 1 130 ? -6.473 -5.223 -7.831 1.00 94.00 130 PHE A C 1
ATOM 1081 O O . PHE A 1 130 ? -6.119 -5.777 -6.793 1.00 94.00 130 PHE A O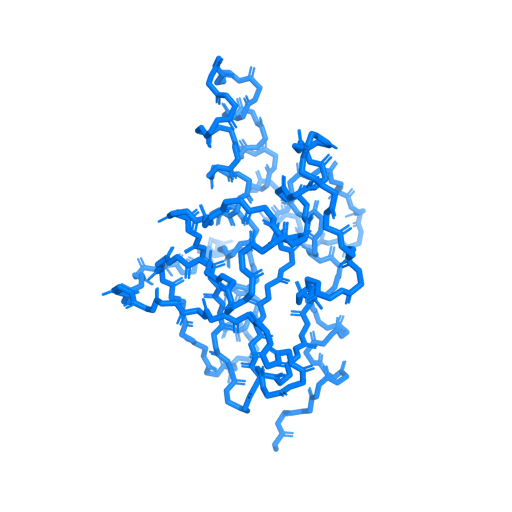 1
ATOM 1088 N N . ILE A 1 131 ? -6.837 -5.901 -8.917 1.00 93.50 131 ILE A N 1
ATOM 1089 C CA . ILE A 1 131 ? -6.648 -7.342 -9.042 1.00 93.50 131 ILE A CA 1
ATOM 1090 C C . ILE A 1 131 ? -5.262 -7.560 -9.664 1.00 93.50 131 ILE A C 1
ATOM 1092 O O . ILE A 1 131 ? -4.971 -6.976 -10.708 1.00 93.50 131 ILE A O 1
ATOM 1096 N N . PRO A 1 132 ? -4.375 -8.377 -9.065 1.00 89.88 132 PRO A N 1
ATOM 1097 C CA . PRO A 1 132 ? -3.023 -8.572 -9.594 1.00 89.88 132 PRO A CA 1
ATOM 1098 C C . PRO A 1 132 ? -2.968 -9.026 -11.062 1.00 89.88 132 PRO A C 1
ATOM 1100 O O . PRO A 1 132 ? -2.042 -8.652 -11.775 1.00 89.88 132 PRO A O 1
ATOM 1103 N N . SER A 1 133 ? -3.961 -9.791 -11.532 1.00 90.00 133 SER A N 1
ATOM 1104 C CA . SER A 1 133 ? -4.038 -10.259 -12.925 1.00 90.00 133 SER A CA 1
ATOM 1105 C C . SER A 1 133 ? -4.244 -9.144 -13.951 1.00 90.00 133 SER A C 1
ATOM 1107 O O . SER A 1 133 ? -3.922 -9.350 -15.117 1.00 90.00 133 SER A O 1
ATOM 1109 N N . ASP A 1 134 ? -4.734 -7.973 -13.534 1.00 90.00 134 ASP A N 1
ATOM 1110 C CA . ASP A 1 134 ? -4.883 -6.804 -14.411 1.00 90.00 134 ASP A CA 1
ATOM 1111 C C . ASP A 1 134 ? -3.513 -6.210 -14.796 1.00 90.00 134 ASP A C 1
ATOM 1113 O O . ASP A 1 134 ? -3.405 -5.439 -15.747 1.00 90.00 134 ASP A O 1
ATOM 1117 N N . PHE A 1 135 ? -2.452 -6.598 -14.076 1.00 87.25 135 PHE A N 1
ATOM 1118 C CA . PHE A 1 135 ? -1.082 -6.124 -14.255 1.00 87.25 135 PHE A CA 1
ATOM 1119 C C . PHE A 1 135 ? -0.117 -7.298 -14.495 1.00 87.25 135 PHE A C 1
ATOM 1121 O O . PHE A 1 135 ? 0.792 -7.535 -13.696 1.00 87.25 135 PHE A O 1
ATOM 1128 N N . PRO A 1 136 ? -0.260 -8.037 -15.613 1.00 84.31 136 PRO A N 1
ATOM 1129 C CA . PRO A 1 136 ? 0.485 -9.276 -15.859 1.00 84.31 136 PRO A CA 1
ATOM 1130 C C . PRO A 1 136 ? 1.997 -9.066 -16.006 1.00 84.31 136 PRO A C 1
ATOM 1132 O O . PRO A 1 136 ? 2.772 -10.014 -15.906 1.00 84.31 136 PRO A O 1
ATOM 1135 N N . LEU A 1 137 ? 2.430 -7.826 -16.249 1.00 81.25 137 LEU A N 1
ATOM 1136 C CA . LEU A 1 137 ? 3.840 -7.497 -16.411 1.00 81.25 137 LEU A CA 1
ATOM 1137 C C . LEU A 1 137 ? 4.577 -7.313 -15.080 1.00 81.25 137 LEU A C 1
ATOM 1139 O O . LEU A 1 137 ? 5.812 -7.303 -15.087 1.00 81.25 137 LEU A O 1
ATOM 1143 N N . VAL A 1 138 ? 3.841 -7.212 -13.968 1.00 81.50 138 VAL A N 1
ATOM 1144 C CA . VAL A 1 138 ? 4.371 -6.936 -12.632 1.00 81.50 138 VAL A CA 1
ATOM 1145 C C . VAL A 1 138 ? 4.274 -8.182 -11.764 1.00 81.50 138 VAL A C 1
ATOM 1147 O O . VAL A 1 138 ? 3.196 -8.696 -11.477 1.00 81.50 138 VAL A O 1
ATOM 1150 N N . SER A 1 139 ? 5.421 -8.648 -11.288 1.00 84.19 139 SER A N 1
ATOM 1151 C CA . SER A 1 139 ? 5.527 -9.774 -10.372 1.00 84.19 139 SER A CA 1
ATOM 1152 C C . SER A 1 139 ? 5.844 -9.276 -8.969 1.00 84.19 139 SER A C 1
ATOM 1154 O O . SER A 1 139 ? 6.936 -8.779 -8.705 1.00 84.19 139 SER A O 1
ATOM 1156 N N . TYR A 1 140 ? 4.925 -9.503 -8.035 1.00 84.81 140 TYR A N 1
ATOM 1157 C CA . TYR A 1 140 ? 5.194 -9.343 -6.608 1.00 84.81 140 TYR A CA 1
ATOM 1158 C C . TYR A 1 140 ? 5.845 -10.622 -6.088 1.00 84.81 140 TYR A C 1
ATOM 1160 O O . TYR A 1 140 ? 5.183 -11.651 -5.934 1.00 84.81 140 TYR A O 1
ATOM 1168 N N . LYS A 1 141 ? 7.149 -10.572 -5.832 1.00 85.62 141 LYS A N 1
ATOM 1169 C CA . LYS A 1 141 ? 7.881 -11.677 -5.218 1.00 85.62 141 LYS A CA 1
ATOM 1170 C C . LYS A 1 141 ? 7.757 -11.549 -3.709 1.00 85.62 141 LYS A C 1
ATOM 1172 O O . LYS A 1 141 ? 8.379 -10.693 -3.088 1.00 85.62 141 LYS A O 1
ATOM 1177 N N . PHE A 1 142 ? 6.892 -12.381 -3.144 1.00 81.44 142 PHE A N 1
ATOM 1178 C CA . PHE A 1 142 ? 6.669 -12.467 -1.708 1.00 81.44 142 PHE A CA 1
ATOM 1179 C C . PHE A 1 142 ? 7.896 -13.031 -0.994 1.00 81.44 142 PHE A C 1
ATOM 1181 O O . PHE A 1 142 ? 8.400 -14.085 -1.376 1.00 81.44 142 PHE A O 1
ATOM 1188 N N . GLU A 1 143 ? 8.323 -12.355 0.069 1.00 81.31 143 GLU A N 1
ATOM 1189 C CA . GLU A 1 143 ? 9.384 -12.845 0.949 1.00 81.31 143 GLU A CA 1
ATOM 1190 C C . GLU A 1 143 ? 8.826 -13.282 2.300 1.00 81.31 143 GLU A C 1
ATOM 1192 O O . GLU A 1 143 ? 9.102 -14.392 2.752 1.00 81.31 143 GLU A O 1
ATOM 1197 N N . ARG A 1 144 ? 8.033 -12.424 2.954 1.00 85.12 144 ARG A N 1
ATOM 1198 C CA . ARG A 1 144 ? 7.452 -12.723 4.269 1.00 85.12 144 ARG A CA 1
ATOM 1199 C C . ARG A 1 144 ? 6.172 -11.947 4.547 1.00 85.12 144 ARG A C 1
ATOM 1201 O O . ARG A 1 144 ? 5.922 -10.888 3.967 1.00 85.12 144 ARG A O 1
ATOM 1208 N N . VAL A 1 145 ? 5.374 -12.479 5.472 1.00 85.44 145 VAL A N 1
ATOM 1209 C CA . VAL A 1 145 ? 4.305 -11.716 6.123 1.00 85.44 145 VAL A CA 1
ATOM 1210 C C . VAL A 1 145 ? 4.965 -10.751 7.097 1.00 85.44 145 VAL A C 1
ATOM 1212 O O . VAL A 1 145 ? 5.871 -11.143 7.831 1.00 85.44 14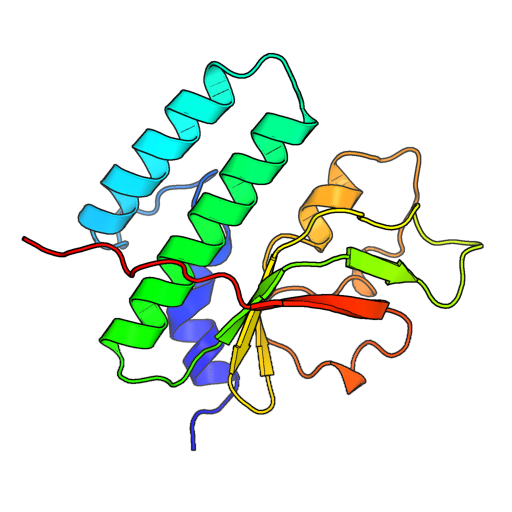5 VAL A O 1
ATOM 1215 N N . GLU A 1 146 ? 4.526 -9.498 7.090 1.00 81.56 146 GLU A N 1
ATOM 1216 C CA . GLU A 1 146 ? 5.000 -8.508 8.050 1.00 81.56 146 GLU A CA 1
ATOM 1217 C C . GLU A 1 146 ? 3.960 -8.353 9.164 1.00 81.56 146 GLU A C 1
ATOM 1219 O O . GLU A 1 146 ? 2.810 -7.981 8.919 1.00 81.56 146 GLU A O 1
ATOM 1224 N N . GLU A 1 147 ? 4.361 -8.621 10.404 1.00 79.56 147 GLU A N 1
ATOM 1225 C CA . GLU A 1 147 ? 3.509 -8.400 11.571 1.00 79.56 147 GLU A CA 1
ATOM 1226 C C . GLU A 1 147 ? 3.531 -6.917 11.959 1.00 79.56 147 GLU A C 1
ATOM 1228 O O . GLU A 1 147 ? 4.274 -6.480 12.838 1.00 79.56 147 GLU A O 1
ATOM 1233 N N . LEU A 1 148 ? 2.701 -6.111 11.295 1.00 76.19 148 LEU A N 1
ATOM 1234 C CA . LEU A 1 148 ? 2.500 -4.715 11.677 1.00 76.19 148 LEU A CA 1
ATOM 1235 C C . LEU A 1 148 ? 1.324 -4.606 12.652 1.00 76.19 148 LEU A C 1
ATOM 1237 O O . LEU A 1 148 ? 0.175 -4.696 12.224 1.00 76.19 148 LEU A O 1
ATOM 1241 N N . PRO A 1 149 ? 1.543 -4.355 13.956 1.00 80.88 149 PRO A N 1
ATOM 1242 C CA . PRO A 1 149 ? 0.427 -4.149 14.864 1.00 80.88 149 PRO A CA 1
ATOM 1243 C C . PRO A 1 149 ? -0.340 -2.873 14.470 1.00 80.88 149 PRO A C 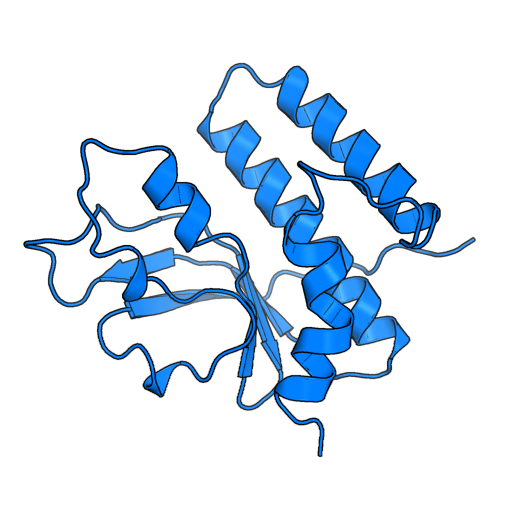1
ATOM 1245 O O . PRO A 1 149 ? 0.298 -1.824 14.244 1.00 80.88 149 PRO A O 1
ATOM 1248 N N . PRO A 1 150 ? -1.689 -2.920 14.442 1.00 83.19 150 PRO A N 1
ATOM 1249 C CA . PRO A 1 150 ? -2.501 -1.752 14.130 1.00 83.19 150 PRO A CA 1
ATOM 1250 C C . PRO A 1 150 ? -2.187 -0.619 15.108 1.00 83.19 150 PRO A C 1
ATOM 1252 O O . PRO A 1 150 ? -1.737 -0.840 16.243 1.00 83.19 150 PRO A O 1
ATOM 1255 N N . LEU A 1 151 ? -2.379 0.621 14.663 1.00 84.88 151 LEU A N 1
ATOM 1256 C CA . LEU A 1 151 ? -2.220 1.767 15.549 1.00 84.88 151 LEU A CA 1
ATOM 1257 C C . LEU A 1 151 ? -3.242 1.639 16.682 1.00 84.88 151 LEU A C 1
ATOM 1259 O O . LEU A 1 151 ? -4.432 1.454 16.448 1.00 84.88 151 LEU A O 1
ATOM 1263 N N . ARG A 1 152 ? -2.761 1.684 17.928 1.00 76.94 152 ARG A N 1
ATOM 1264 C CA . ARG A 1 152 ? -3.637 1.613 19.098 1.00 76.94 152 ARG A CA 1
ATOM 1265 C C . ARG A 1 152 ? -4.298 2.969 19.303 1.00 76.94 152 ARG A C 1
ATOM 1267 O O . ARG A 1 152 ? -3.604 3.962 19.525 1.00 76.94 152 ARG A O 1
ATOM 1274 N N . PHE A 1 153 ? -5.621 2.969 19.272 1.00 60.91 153 PHE A N 1
ATOM 1275 C CA . PHE A 1 153 ? -6.457 4.077 19.709 1.00 60.91 153 PHE A CA 1
ATOM 1276 C C . PHE A 1 153 ? -6.508 3.996 21.237 1.00 60.91 153 PHE A C 1
ATOM 1278 O O . PHE A 1 153 ? -6.801 2.934 21.786 1.00 60.91 153 PHE A O 1
ATOM 1285 N N . ARG A 1 154 ? -6.078 5.062 21.914 1.00 55.00 154 ARG A N 1
ATOM 1286 C CA . ARG A 1 154 ? -6.267 5.219 23.359 1.00 55.00 154 ARG A CA 1
ATOM 1287 C C . ARG A 1 154 ? -7.506 6.053 23.591 1.00 55.00 154 ARG A C 1
ATOM 1289 O O . ARG A 1 154 ? -7.671 7.008 22.801 1.00 55.00 154 ARG A O 1
#

Secondary structure (DSSP, 8-state):
---HHHHHHHHGGGTTTTT---TTS-HHHHHHHHHHHHHHTT-S-HHHHHHHHHHHHHHHHHHHHHHTT---EEEEEEEEES-TTTS---EEEEEEEEETTEEEESSHHHHHHH-TTS---GGGS--EEE-GGG-TTEEEEEEEE---PPPPP-

Radius of gyration: 15.24 Å; chains: 1; bounding box: 38×31×45 Å

pLDDT: mean 81.84, std 10.64, range [54.47, 95.88]

Organism: NCBI:txid450513

Sequence (154 aa):
MIDKAHLENQLTPYAKAPVYYPDSLDPIFIKYMKKQHKKIEKSSNPIDSWLYLIEGNIRVIYTVLVQNNIPAIVKHGSLDWSNKGDFPPTLTLHWWIDVDPYRIDYRGRDWYSFNPSSKPIIEQVPYGVFIPSDFPLVSYKFERVEELPPLRFR

Foldseek 3Di:
DDDQVNLCVQQVVLLQQQPDDDPPDDVLSVVQSPVLNVVLVVDPDPVVSLVSRQLSSQLQSVLSCVVVVQDKFKFWAKKDFPDPPLADHIRGTHIWMCRVQKIADSRQLVVVVVVVVRPDPSVLGDHGIDGVVVNVRIDDDTDDTDPRDHRDDD